Protein AF-A0A4Y9SXY8-F1 (afdb_monomer)

Secondary structure (DSSP, 8-state):
-PEEEEESS--EEETTTTEEE-SSSEEETTEEESSHHHHHHHHHHHHT-TT--PPPPPSEEEEEPPP-HHHHHHHHHHT-EEETTEEEETTEEES-HHHHHHHHHHHHHTTT-S-----PPP-

pLDDT: mean 83.71, std 12.7, range [42.19, 95.06]

Nearest PDB structures (foldseek):
  5yj3-assembly1_C  TM=5.362E-01  e=9.743E+00  Homo sapiens

Mean predicted aligned error: 9.14 Å

Organism: NCBI:txid2561931

Structure (mmCIF, N/CA/C/O backbone):
data_AF-A0A4Y9SXY8-F1
#
_entry.id   AF-A0A4Y9SXY8-F1
#
loop_
_atom_site.group_PDB
_atom_site.id
_atom_site.type_symbol
_atom_site.label_atom_id
_atom_site.label_alt_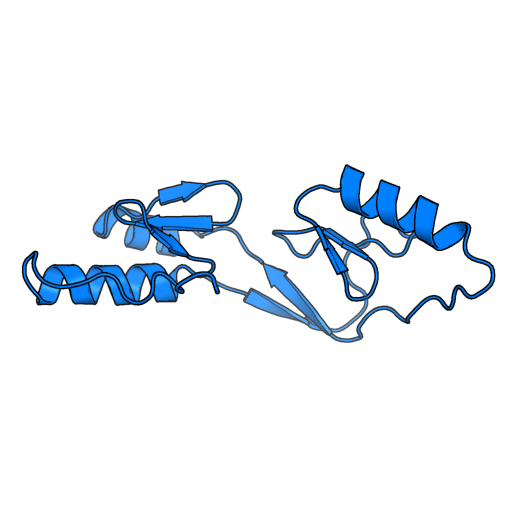id
_atom_site.label_comp_id
_atom_site.label_asym_id
_atom_site.label_entity_id
_atom_site.label_seq_id
_atom_site.pdbx_PDB_ins_code
_atom_site.Cartn_x
_atom_site.Cartn_y
_atom_site.Cartn_z
_atom_site.occupancy
_atom_site.B_iso_or_equiv
_atom_site.auth_seq_id
_atom_site.auth_comp_id
_atom_site.auth_asym_id
_atom_site.auth_atom_id
_atom_site.pdbx_PDB_model_num
ATOM 1 N N . MET A 1 1 ? -1.553 -1.541 11.732 1.00 60.56 1 MET A N 1
ATOM 2 C CA . MET A 1 1 ? -1.206 -2.434 10.593 1.00 60.56 1 MET A CA 1
ATOM 3 C C . MET A 1 1 ? 0.299 -2.473 10.535 1.00 60.56 1 MET A C 1
ATOM 5 O O . MET A 1 1 ? 0.913 -1.426 10.702 1.00 60.56 1 MET A O 1
ATOM 9 N N . ARG A 1 2 ? 0.899 -3.648 10.365 1.00 71.81 2 ARG A N 1
ATOM 10 C CA . ARG A 1 2 ? 2.353 -3.771 10.446 1.00 71.81 2 ARG A CA 1
ATOM 11 C C . ARG A 1 2 ? 2.949 -3.721 9.053 1.00 71.81 2 ARG A C 1
ATOM 13 O O . ARG A 1 2 ? 2.672 -4.581 8.221 1.00 71.81 2 ARG A O 1
ATOM 20 N N . THR A 1 3 ? 3.747 -2.694 8.826 1.00 78.94 3 THR A N 1
ATOM 21 C CA . THR A 1 3 ? 4.738 -2.687 7.768 1.00 78.94 3 THR A CA 1
ATOM 22 C C . THR A 1 3 ? 6.053 -3.157 8.372 1.00 78.94 3 THR A C 1
ATOM 24 O O . THR A 1 3 ? 6.482 -2.648 9.409 1.00 78.94 3 THR A O 1
ATOM 27 N N . THR A 1 4 ? 6.675 -4.156 7.758 1.00 83.19 4 THR A N 1
ATOM 28 C CA . THR A 1 4 ? 8.007 -4.608 8.158 1.00 83.19 4 THR A CA 1
ATOM 29 C C . THR A 1 4 ? 8.995 -4.015 7.173 1.00 83.19 4 THR A C 1
ATOM 31 O O . THR A 1 4 ? 8.870 -4.212 5.967 1.00 83.19 4 THR A O 1
ATOM 34 N N . GLN A 1 5 ? 9.964 -3.247 7.665 1.00 85.62 5 GLN A N 1
ATOM 35 C CA . GLN A 1 5 ? 11.064 -2.821 6.814 1.00 85.62 5 GLN A CA 1
ATOM 36 C C . GLN A 1 5 ? 11.997 -4.015 6.620 1.00 85.62 5 GLN A C 1
ATOM 38 O O . GLN A 1 5 ? 12.626 -4.487 7.567 1.00 85.62 5 GLN A O 1
ATOM 43 N N . CYS A 1 6 ? 12.063 -4.498 5.390 1.00 85.06 6 CYS A N 1
ATOM 44 C CA . CYS A 1 6 ? 12.928 -5.584 4.977 1.00 85.06 6 CYS A CA 1
ATOM 45 C C . CYS A 1 6 ? 14.181 -5.006 4.317 1.00 85.06 6 CYS A C 1
ATOM 47 O O . CYS A 1 6 ? 14.134 -4.008 3.593 1.00 85.06 6 CYS A O 1
ATOM 49 N N . THR A 1 7 ? 15.320 -5.636 4.578 1.00 85.81 7 THR A N 1
ATOM 50 C CA . THR A 1 7 ? 16.597 -5.313 3.940 1.00 85.81 7 THR A CA 1
ATOM 51 C C . THR A 1 7 ? 16.971 -6.411 2.953 1.00 85.81 7 THR A C 1
ATOM 53 O O . THR A 1 7 ? 16.629 -7.580 3.141 1.00 85.81 7 THR A O 1
ATOM 56 N N . GLY A 1 8 ? 17.674 -6.035 1.887 1.00 84.44 8 GLY A N 1
ATOM 57 C CA . GLY A 1 8 ? 18.069 -6.945 0.818 1.00 84.44 8 GLY A CA 1
ATOM 58 C C . GLY A 1 8 ? 17.081 -6.981 -0.346 1.00 84.44 8 GLY A C 1
ATOM 59 O O . GLY A 1 8 ? 16.196 -6.136 -0.472 1.00 84.44 8 GLY A O 1
ATOM 60 N N . VAL A 1 9 ? 17.269 -7.962 -1.230 1.00 82.81 9 VAL A N 1
ATOM 61 C CA . VAL A 1 9 ? 16.529 -8.050 -2.494 1.00 82.81 9 VAL A CA 1
ATOM 62 C C . VAL A 1 9 ? 15.050 -8.348 -2.213 1.00 82.81 9 VAL A C 1
ATOM 64 O O . VAL A 1 9 ? 14.760 -9.335 -1.530 1.00 82.81 9 VAL A O 1
ATOM 67 N N . PRO A 1 10 ? 14.107 -7.535 -2.724 1.00 85.25 10 PRO A N 1
ATOM 68 C CA . PRO A 1 10 ? 12.687 -7.806 -2.553 1.00 85.25 10 PRO A CA 1
ATOM 69 C C . PRO A 1 10 ? 12.270 -9.098 -3.270 1.00 85.25 10 PRO A C 1
ATOM 71 O O . PRO A 1 10 ? 12.919 -9.507 -4.237 1.00 85.25 10 PRO A O 1
ATOM 74 N N . PRO A 1 11 ? 11.174 -9.746 -2.841 1.00 86.12 11 PRO A N 1
ATOM 75 C CA . PRO A 1 11 ? 10.644 -10.927 -3.505 1.00 86.12 11 PRO A CA 1
ATOM 76 C C . PRO A 1 11 ? 10.153 -10.547 -4.905 1.00 86.12 11 PRO A C 1
ATOM 78 O O . PRO A 1 11 ? 9.077 -9.969 -5.090 1.00 86.12 11 PRO A O 1
ATOM 81 N N . LEU A 1 12 ? 10.980 -10.856 -5.903 1.00 89.25 12 LEU A N 1
ATOM 82 C CA . LEU A 1 12 ? 10.678 -10.594 -7.302 1.00 89.25 12 LEU A CA 1
ATOM 83 C C . LEU A 1 12 ? 9.556 -11.527 -7.759 1.00 89.25 12 LEU A C 1
ATOM 85 O O . LEU A 1 12 ? 9.668 -12.748 -7.667 1.00 89.25 12 LEU A O 1
ATOM 89 N N . VAL A 1 13 ? 8.486 -10.934 -8.277 1.00 90.62 13 VAL A N 1
ATOM 90 C CA . VAL A 1 13 ? 7.408 -11.655 -8.964 1.00 90.62 13 VAL A CA 1
ATOM 91 C C . VAL A 1 13 ? 7.804 -11.910 -10.415 1.00 90.62 13 VAL A C 1
ATOM 93 O O . VAL A 1 13 ? 7.503 -12.968 -10.959 1.00 90.62 13 VAL A O 1
ATOM 96 N N . ASP A 1 14 ? 8.525 -10.963 -11.018 1.00 88.62 14 ASP A N 1
ATOM 97 C CA . ASP A 1 14 ? 9.167 -11.125 -12.319 1.00 88.62 14 ASP A CA 1
ATOM 98 C C . ASP A 1 14 ? 10.583 -10.543 -12.254 1.00 88.62 14 ASP A C 1
ATOM 100 O O . ASP A 1 14 ? 10.783 -9.326 -12.214 1.00 88.62 14 ASP A O 1
ATOM 104 N N . SER A 1 15 ? 11.581 -11.425 -12.215 1.00 86.25 15 SER A N 1
ATOM 105 C CA . SER A 1 15 ? 12.983 -11.028 -12.098 1.00 86.25 15 SER A CA 1
ATOM 106 C C . SER A 1 15 ? 13.554 -10.425 -13.379 1.00 86.25 15 SER A C 1
ATOM 108 O O . SER A 1 15 ? 14.453 -9.591 -13.295 1.00 86.25 15 SER A O 1
ATOM 110 N N . ALA A 1 16 ? 13.025 -10.784 -14.553 1.00 87.38 16 ALA A N 1
ATOM 111 C CA . ALA A 1 16 ? 13.484 -10.242 -15.830 1.00 87.38 16 ALA A CA 1
ATOM 112 C C . ALA A 1 16 ? 13.065 -8.776 -15.995 1.00 87.38 16 ALA A C 1
ATOM 114 O O . ALA A 1 16 ? 13.790 -7.972 -16.584 1.00 87.38 16 ALA A O 1
ATOM 115 N N . LEU A 1 17 ? 11.900 -8.426 -15.450 1.00 87.56 17 LEU A N 1
ATOM 116 C CA . LEU A 1 17 ? 11.390 -7.059 -15.439 1.00 87.56 17 LEU A CA 1
ATOM 117 C C . LEU A 1 17 ? 11.767 -6.290 -14.167 1.00 87.56 17 LEU A C 1
ATOM 119 O O . LEU A 1 17 ? 11.584 -5.077 -14.130 1.00 87.56 17 LEU A O 1
ATOM 123 N N . GLY A 1 18 ? 12.306 -6.956 -13.143 1.00 89.44 18 GLY A N 1
ATOM 124 C CA . GLY A 1 18 ? 12.592 -6.332 -11.851 1.00 89.44 18 GLY A CA 1
ATOM 125 C C . GLY A 1 18 ? 11.318 -5.878 -11.139 1.00 89.44 18 GLY A C 1
ATOM 126 O O . GLY A 1 18 ? 11.310 -4.818 -10.519 1.00 89.44 18 GLY A O 1
ATOM 127 N N . ILE A 1 19 ? 10.234 -6.649 -11.274 1.00 93.12 19 ILE A N 1
ATOM 128 C CA . ILE A 1 19 ? 8.952 -6.381 -10.622 1.00 93.12 19 ILE A CA 1
ATOM 129 C C . ILE A 1 19 ? 8.897 -7.158 -9.312 1.00 93.12 19 ILE A C 1
ATOM 131 O O . ILE A 1 19 ? 9.068 -8.379 -9.310 1.00 93.12 19 ILE A O 1
ATOM 135 N N . TRP A 1 20 ? 8.604 -6.476 -8.207 1.00 94.00 20 TRP A N 1
ATOM 136 C CA . TRP A 1 20 ? 8.387 -7.108 -6.903 1.00 94.00 20 TRP A CA 1
ATOM 137 C C . TRP A 1 20 ? 7.011 -6.786 -6.342 1.00 94.00 20 TRP A C 1
ATOM 139 O O . TRP A 1 20 ? 6.366 -5.823 -6.753 1.00 94.00 20 TRP A O 1
ATOM 149 N N . PHE A 1 21 ? 6.554 -7.612 -5.407 1.00 90.94 21 PHE A N 1
ATOM 150 C CA . PHE A 1 21 ? 5.314 -7.385 -4.678 1.00 90.94 21 PHE A CA 1
ATOM 151 C C . PHE A 1 21 ? 5.644 -7.050 -3.234 1.00 90.94 21 PHE A C 1
ATOM 153 O O . PHE A 1 21 ? 6.375 -7.784 -2.575 1.00 90.94 21 PHE A O 1
ATOM 160 N N . ASP A 1 22 ? 5.110 -5.937 -2.750 1.00 88.75 22 ASP A N 1
ATOM 161 C CA . ASP A 1 22 ? 5.374 -5.470 -1.395 1.00 88.75 22 ASP A CA 1
ATOM 162 C C . ASP A 1 22 ? 4.378 -6.032 -0.374 1.00 88.75 22 ASP A C 1
ATOM 164 O O . ASP A 1 22 ? 4.403 -5.602 0.763 1.00 88.75 22 ASP A O 1
ATOM 168 N N . GLY A 1 23 ? 3.488 -6.955 -0.755 1.00 86.00 23 GLY A N 1
ATOM 169 C CA . GLY A 1 23 ? 2.401 -7.454 0.099 1.00 86.00 23 GLY A CA 1
ATOM 170 C C . GLY A 1 23 ? 1.056 -6.754 -0.132 1.00 86.00 23 GLY A C 1
ATOM 171 O O . GLY A 1 23 ? 0.012 -7.265 0.278 1.00 86.00 23 GLY A O 1
ATOM 172 N N . ARG A 1 24 ? 1.052 -5.620 -0.842 1.00 86.69 24 ARG A N 1
ATOM 173 C CA . ARG A 1 24 ? -0.149 -4.849 -1.194 1.00 86.69 24 ARG A CA 1
ATOM 174 C C . ARG A 1 24 ? -0.196 -4.463 -2.671 1.00 86.69 24 ARG A C 1
ATOM 176 O O . ARG A 1 24 ? -1.256 -4.538 -3.283 1.00 86.69 24 ARG A O 1
ATOM 183 N N . ALA A 1 25 ? 0.927 -4.038 -3.226 1.00 90.19 25 ALA A N 1
ATOM 184 C CA . ALA A 1 25 ? 1.067 -3.504 -4.565 1.00 90.19 25 ALA A CA 1
ATOM 185 C C . ALA A 1 25 ? 2.303 -4.083 -5.264 1.00 90.19 25 ALA A C 1
ATOM 187 O O . ALA A 1 25 ? 3.271 -4.531 -4.646 1.00 90.19 25 ALA A O 1
ATOM 188 N N . TYR A 1 26 ? 2.260 -4.053 -6.589 1.00 93.00 26 TYR A N 1
ATOM 189 C CA . TYR A 1 26 ? 3.371 -4.399 -7.457 1.00 93.00 26 TYR A CA 1
ATOM 190 C C . TYR A 1 26 ? 4.211 -3.160 -7.730 1.00 93.00 26 TYR A C 1
ATOM 192 O O . TYR A 1 26 ? 3.683 -2.082 -7.996 1.00 93.00 26 TYR A O 1
ATOM 200 N N . HIS A 1 27 ? 5.523 -3.319 -7.703 1.00 93.62 27 HIS A N 1
ATOM 201 C CA . HIS A 1 27 ? 6.470 -2.240 -7.927 1.00 93.62 27 HIS A CA 1
ATOM 202 C C . HIS A 1 27 ? 7.327 -2.537 -9.143 1.00 93.62 27 HIS A C 1
ATOM 204 O O . HIS A 1 27 ? 7.800 -3.657 -9.313 1.00 93.62 27 HIS A O 1
ATOM 210 N N . TYR A 1 28 ? 7.530 -1.520 -9.973 1.00 92.38 28 TYR A N 1
ATOM 211 C CA . TYR A 1 28 ? 8.505 -1.509 -11.057 1.00 92.38 28 TYR A CA 1
ATOM 212 C C . TYR A 1 28 ? 9.310 -0.217 -10.940 1.00 92.38 28 TYR A C 1
ATOM 214 O O . TYR A 1 28 ? 8.776 0.877 -11.140 1.00 92.38 28 TYR A O 1
ATOM 222 N N . GLN A 1 29 ? 10.598 -0.337 -10.611 1.00 89.00 29 GLN A N 1
ATOM 223 C CA . GLN A 1 29 ? 11.450 0.808 -10.274 1.00 89.00 29 GLN A CA 1
ATOM 224 C C . GLN A 1 29 ? 10.799 1.691 -9.184 1.00 89.00 29 GLN A C 1
ATOM 226 O O . GLN A 1 29 ? 10.480 1.214 -8.105 1.00 89.00 29 GLN A O 1
ATOM 231 N N . GLN A 1 30 ? 10.575 2.977 -9.454 1.00 88.69 30 GLN A N 1
ATOM 232 C CA . GLN A 1 30 ? 9.930 3.918 -8.529 1.00 88.69 30 GLN A CA 1
ATOM 233 C C . GLN A 1 30 ? 8.393 3.927 -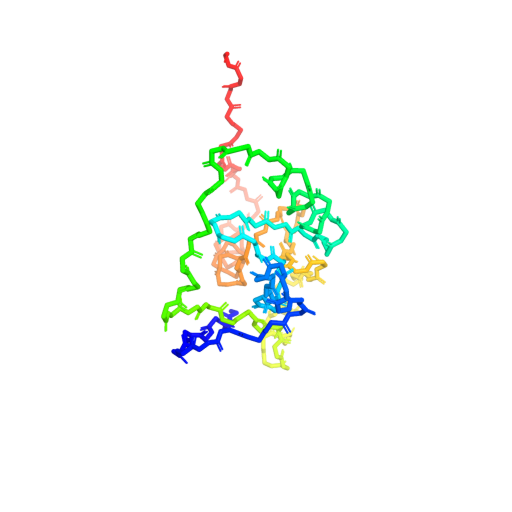8.614 1.00 88.69 30 GLN A C 1
ATOM 235 O O . GLN A 1 30 ? 7.741 4.704 -7.917 1.00 88.69 30 GLN A O 1
ATOM 240 N N . TYR A 1 31 ? 7.805 3.125 -9.504 1.00 90.88 31 TYR A N 1
ATOM 241 C CA . TYR A 1 31 ? 6.372 3.135 -9.774 1.00 90.88 31 TYR A CA 1
ATOM 242 C C . TYR A 1 31 ? 5.658 2.001 -9.041 1.00 90.88 31 TYR A C 1
ATOM 244 O O . TYR A 1 31 ? 6.132 0.866 -9.021 1.00 90.88 31 TYR A O 1
ATOM 252 N N . ARG A 1 32 ? 4.480 2.319 -8.496 1.00 92.25 32 ARG A N 1
ATOM 253 C CA . ARG A 1 32 ? 3.605 1.402 -7.757 1.00 92.25 32 ARG A CA 1
ATOM 254 C C . ARG A 1 32 ? 2.311 1.156 -8.534 1.00 92.25 32 ARG A C 1
ATOM 256 O O . ARG A 1 32 ? 1.709 2.105 -9.031 1.00 92.25 32 ARG A O 1
ATOM 263 N N . TYR A 1 33 ? 1.861 -0.094 -8.564 1.00 93.44 33 TYR A N 1
ATOM 264 C CA . TYR A 1 33 ? 0.673 -0.557 -9.279 1.00 93.44 33 TYR A CA 1
ATOM 265 C C . TYR A 1 33 ? -0.161 -1.499 -8.414 1.00 93.44 33 TYR A C 1
ATOM 267 O O . TYR A 1 33 ? 0.378 -2.360 -7.726 1.00 93.44 33 TYR A O 1
ATOM 275 N N . ASP A 1 34 ? -1.483 -1.409 -8.515 1.00 88.81 34 ASP A N 1
ATOM 276 C CA . ASP A 1 34 ? -2.382 -2.308 -7.779 1.00 88.81 34 ASP A CA 1
ATOM 277 C C . ASP A 1 34 ? -2.467 -3.705 -8.426 1.00 88.81 34 ASP A C 1
ATOM 279 O O . ASP A 1 34 ? -2.819 -4.685 -7.772 1.00 88.81 34 ASP A O 1
ATOM 283 N N . ARG A 1 35 ? -2.136 -3.817 -9.722 1.00 91.81 35 ARG A N 1
ATOM 284 C CA . ARG A 1 35 ? -2.226 -5.058 -10.508 1.00 91.81 35 ARG A CA 1
ATOM 285 C C . ARG A 1 35 ? -0.903 -5.400 -11.178 1.00 91.81 35 ARG A C 1
ATOM 287 O O . ARG A 1 35 ? -0.265 -4.539 -11.783 1.00 91.81 35 ARG A O 1
ATOM 294 N N . LEU A 1 36 ? -0.555 -6.689 -11.172 1.00 92.00 36 LEU A N 1
ATOM 295 C CA . LEU A 1 36 ? 0.637 -7.196 -11.859 1.00 92.00 36 LEU A CA 1
ATOM 296 C C . LEU A 1 36 ? 0.595 -6.904 -13.361 1.00 92.00 36 LEU A C 1
ATOM 298 O O . LEU A 1 36 ? 1.608 -6.524 -13.939 1.00 92.00 36 LEU A O 1
ATOM 302 N N . SER A 1 37 ? -0.579 -7.047 -13.987 1.00 94.44 37 SER A N 1
ATOM 303 C CA . SER A 1 37 ? -0.770 -6.779 -15.417 1.00 94.44 37 SER A CA 1
ATOM 304 C C . SER A 1 37 ? -0.331 -5.373 -15.808 1.00 94.44 37 SER A C 1
ATOM 306 O O . SER A 1 37 ? 0.267 -5.191 -16.864 1.00 94.44 37 SER A O 1
ATOM 308 N N . ASP A 1 38 ? -0.598 -4.395 -14.945 1.00 94.62 38 ASP A N 1
ATOM 309 C CA . ASP A 1 38 ? -0.333 -2.987 -15.222 1.00 94.62 38 ASP A CA 1
ATOM 310 C C . ASP A 1 38 ? 1.163 -2.697 -15.074 1.00 94.62 38 ASP A C 1
ATOM 312 O O . ASP A 1 38 ? 1.752 -2.044 -15.936 1.00 94.62 38 ASP A O 1
ATOM 316 N N . ALA A 1 39 ? 1.800 -3.271 -14.045 1.00 95.06 39 ALA A N 1
ATOM 317 C CA . ALA A 1 39 ? 3.249 -3.214 -13.865 1.00 95.06 39 ALA A CA 1
ATOM 318 C C . ALA A 1 39 ? 3.994 -3.852 -15.052 1.00 95.06 39 ALA A C 1
ATOM 320 O O . ALA A 1 39 ? 4.915 -3.248 -15.602 1.00 95.06 39 ALA A O 1
ATOM 321 N N . VAL A 1 40 ? 3.564 -5.039 -15.500 1.00 94.75 40 VAL A N 1
ATOM 322 C CA . VAL A 1 40 ? 4.149 -5.743 -16.655 1.00 94.75 40 VAL A CA 1
ATOM 323 C C . VAL A 1 40 ? 3.939 -4.956 -17.947 1.00 94.75 40 VAL A C 1
ATOM 325 O O . VAL A 1 40 ? 4.880 -4.779 -18.723 1.00 94.75 40 VAL A O 1
ATOM 328 N N . ALA A 1 41 ? 2.726 -4.449 -18.183 1.00 94.56 41 ALA A N 1
ATOM 329 C CA . ALA A 1 41 ? 2.426 -3.643 -19.362 1.00 94.56 41 ALA A CA 1
ATOM 330 C C . ALA A 1 41 ? 3.297 -2.381 -19.405 1.00 94.56 41 ALA A C 1
ATOM 332 O O . ALA A 1 41 ? 3.861 -2.051 -20.452 1.00 94.56 41 ALA A O 1
ATOM 333 N N . TYR A 1 42 ? 3.462 -1.709 -18.264 1.00 92.81 42 TYR A N 1
ATOM 334 C CA . TYR A 1 42 ? 4.327 -0.543 -18.170 1.00 92.81 42 TYR A CA 1
ATOM 335 C C . TYR A 1 42 ? 5.796 -0.899 -18.411 1.00 92.81 42 TYR A C 1
ATOM 337 O O . TYR A 1 42 ? 6.448 -0.247 -19.225 1.00 92.81 42 TYR A O 1
ATOM 345 N N . ALA A 1 43 ? 6.305 -1.961 -17.784 1.00 91.56 43 ALA A N 1
ATOM 346 C CA . ALA A 1 43 ? 7.676 -2.426 -17.978 1.00 91.56 43 ALA A CA 1
ATOM 347 C C . ALA A 1 43 ? 7.963 -2.792 -19.446 1.00 91.56 43 ALA A C 1
ATOM 349 O O . ALA A 1 43 ? 9.039 -2.493 -19.963 1.00 91.56 43 ALA A O 1
ATOM 350 N N . ALA A 1 44 ? 6.989 -3.372 -20.155 1.00 91.06 44 ALA A N 1
ATOM 351 C CA . ALA A 1 44 ? 7.103 -3.672 -21.580 1.00 91.06 44 ALA A CA 1
ATOM 352 C C . ALA A 1 44 ? 7.156 -2.405 -22.453 1.00 91.06 44 ALA A C 1
ATOM 354 O O . ALA A 1 44 ? 7.902 -2.365 -23.433 1.00 91.06 44 ALA A O 1
ATOM 355 N N . ILE A 1 45 ? 6.379 -1.371 -22.114 1.00 9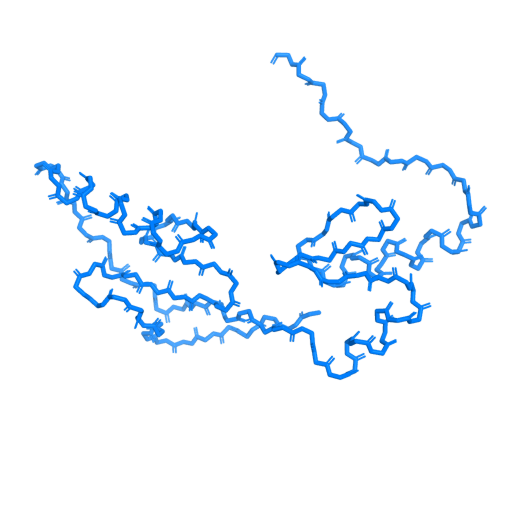1.44 45 ILE A N 1
ATOM 356 C CA . ILE A 1 45 ? 6.412 -0.071 -22.804 1.00 91.44 45 ILE A CA 1
ATOM 357 C C . ILE A 1 45 ? 7.741 0.639 -22.534 1.00 91.44 45 ILE A C 1
ATOM 359 O O . ILE A 1 45 ? 8.381 1.126 -23.466 1.00 91.44 45 ILE A O 1
ATOM 363 N N . ASP A 1 46 ? 8.169 0.678 -21.274 1.00 89.38 46 ASP A N 1
ATOM 364 C CA . ASP A 1 46 ? 9.425 1.292 -20.848 1.00 89.38 46 ASP A CA 1
ATOM 365 C C . ASP A 1 46 ? 10.643 0.585 -21.468 1.00 89.38 46 ASP A C 1
ATOM 367 O O . ASP A 1 46 ? 11.561 1.232 -21.969 1.00 89.38 46 ASP A O 1
ATOM 371 N N . GLY A 1 47 ? 10.589 -0.747 -21.569 1.00 87.69 47 GLY A N 1
ATOM 372 C CA . GLY A 1 47 ? 11.575 -1.595 -22.240 1.00 87.69 47 GLY A CA 1
ATOM 373 C C . GLY A 1 47 ? 11.872 -1.219 -23.694 1.00 87.69 47 GLY A C 1
ATOM 374 O O . GLY A 1 47 ? 12.977 -1.460 -24.173 1.00 87.69 47 GLY A O 1
ATOM 375 N N . ARG A 1 48 ? 10.910 -0.607 -24.397 1.00 89.00 48 ARG A N 1
ATOM 376 C CA . ARG A 1 48 ? 11.047 -0.196 -25.807 1.00 89.00 48 ARG A CA 1
ATOM 377 C C . ARG A 1 48 ? 11.691 1.182 -25.976 1.00 89.00 48 ARG A C 1
ATOM 379 O O . ARG A 1 48 ? 11.954 1.591 -27.106 1.00 89.00 48 ARG A O 1
ATOM 386 N N . ARG A 1 49 ? 11.920 1.925 -24.890 1.00 87.62 49 ARG A N 1
ATOM 387 C CA . ARG A 1 49 ? 12.500 3.272 -24.943 1.00 87.62 49 ARG A CA 1
ATOM 388 C C . ARG A 1 49 ? 14.020 3.181 -25.077 1.00 87.62 49 ARG A C 1
ATOM 390 O O . ARG A 1 49 ? 14.687 2.590 -24.237 1.00 87.62 49 ARG A O 1
ATOM 397 N N . ALA A 1 50 ? 14.582 3.823 -26.102 1.00 74.62 50 ALA A N 1
ATOM 398 C CA . ALA A 1 50 ? 16.031 3.829 -26.349 1.00 74.62 50 ALA A CA 1
ATOM 399 C C . ALA A 1 50 ? 16.844 4.517 -25.232 1.00 74.62 50 ALA A C 1
ATOM 401 O O . ALA A 1 50 ? 18.019 4.224 -25.053 1.00 74.62 50 ALA A O 1
ATOM 402 N N . SER A 1 51 ? 16.215 5.407 -24.457 1.00 80.44 51 SER A N 1
ATOM 403 C CA . SER A 1 51 ? 16.817 6.097 -23.310 1.00 80.44 51 SER A CA 1
ATOM 404 C C . SER A 1 51 ? 16.652 5.344 -21.986 1.00 80.44 51 SER A C 1
ATOM 406 O O . SER A 1 51 ? 16.827 5.938 -20.922 1.00 80.44 51 SER A O 1
ATOM 408 N N . ARG A 1 52 ? 16.247 4.069 -22.017 1.00 78.38 52 ARG A N 1
ATOM 409 C CA . ARG A 1 52 ? 16.008 3.296 -20.799 1.00 78.38 52 ARG A CA 1
ATOM 410 C C . ARG A 1 52 ? 17.308 3.105 -20.023 1.00 78.38 52 ARG A C 1
ATOM 412 O O . ARG A 1 52 ? 18.288 2.585 -20.549 1.00 78.38 52 ARG A O 1
ATOM 419 N N . GLN A 1 53 ? 17.266 3.460 -18.746 1.00 76.75 53 GLN A N 1
ATOM 420 C CA . GLN A 1 53 ? 18.266 3.083 -17.757 1.00 76.75 53 GLN A CA 1
ATOM 421 C C . GLN A 1 53 ? 17.536 2.310 -16.655 1.00 76.75 53 GLN A C 1
ATOM 423 O O . GLN A 1 53 ? 16.684 2.898 -15.987 1.00 76.75 53 GLN A O 1
ATOM 428 N N . PRO A 1 54 ? 17.777 0.996 -16.498 1.00 76.12 54 PRO A N 1
ATOM 429 C CA . PRO A 1 54 ? 17.192 0.256 -15.393 1.00 76.12 54 PRO A CA 1
ATOM 430 C C . PRO A 1 54 ? 17.735 0.823 -14.079 1.00 76.12 54 PRO A C 1
ATOM 432 O O . PRO A 1 54 ? 18.945 0.850 -13.857 1.00 76.12 54 PRO A O 1
ATOM 435 N N . LEU A 1 55 ? 16.831 1.294 -13.222 1.00 82.50 55 LEU A N 1
ATOM 436 C CA . LEU A 1 55 ? 17.189 1.670 -11.861 1.00 82.50 55 LEU A CA 1
ATOM 437 C C . LEU A 1 55 ? 17.506 0.403 -11.051 1.00 82.50 55 LEU A C 1
ATOM 439 O O . LEU A 1 55 ? 16.827 -0.614 -11.236 1.00 82.50 55 LEU A O 1
ATOM 443 N N . PRO A 1 56 ? 18.520 0.442 -10.167 1.00 83.81 56 PRO A N 1
ATOM 444 C CA . PRO A 1 56 ? 18.787 -0.667 -9.265 1.00 83.81 56 PRO A CA 1
ATOM 445 C C . PRO A 1 56 ? 17.581 -0.904 -8.351 1.00 83.81 56 PRO A C 1
ATOM 447 O O . PRO A 1 56 ? 16.848 0.028 -8.007 1.00 83.81 56 PRO A O 1
ATOM 450 N N . LEU A 1 57 ? 17.386 -2.164 -7.957 1.00 83.50 57 LEU A N 1
ATOM 451 C CA . LEU A 1 57 ? 16.415 -2.499 -6.920 1.00 83.50 57 LEU A CA 1
ATOM 452 C C . LEU A 1 57 ? 16.799 -1.792 -5.614 1.00 83.50 57 LEU A C 1
ATOM 454 O O . LEU A 1 57 ? 17.990 -1.617 -5.347 1.00 83.50 57 LEU A O 1
ATOM 458 N N . PRO A 1 58 ? 15.816 -1.386 -4.799 1.00 84.56 58 PRO A N 1
ATOM 459 C CA . PRO A 1 58 ? 16.116 -0.743 -3.534 1.00 84.56 58 PRO A CA 1
ATOM 460 C C . PRO A 1 58 ? 16.742 -1.747 -2.556 1.00 84.56 58 PRO A C 1
ATOM 462 O O . PRO A 1 58 ? 16.262 -2.871 -2.417 1.00 84.56 58 PRO A O 1
ATOM 465 N N . ASP A 1 59 ? 17.770 -1.312 -1.825 1.00 84.62 59 ASP A N 1
ATOM 466 C CA . ASP A 1 59 ? 18.428 -2.116 -0.779 1.00 84.62 59 ASP A CA 1
ATOM 467 C C . ASP A 1 59 ? 17.535 -2.342 0.454 1.00 84.62 59 ASP A C 1
ATOM 469 O O . ASP A 1 59 ? 17.786 -3.223 1.281 1.00 84.62 59 ASP A O 1
ATOM 473 N N . SER A 1 60 ? 16.489 -1.525 0.592 1.00 85.50 60 SER A N 1
ATOM 474 C CA . SER A 1 60 ? 15.474 -1.650 1.631 1.00 85.50 60 SER A CA 1
ATOM 475 C C . SER A 1 60 ? 14.087 -1.463 1.038 1.00 85.50 60 SER A C 1
ATOM 477 O O . SER A 1 60 ? 13.855 -0.519 0.282 1.00 85.50 60 SER A O 1
ATOM 479 N N . TRP A 1 61 ? 13.158 -2.328 1.417 1.00 85.88 61 TRP A N 1
ATOM 480 C CA . TRP A 1 61 ? 11.778 -2.299 0.951 1.00 85.88 61 TRP A CA 1
ATOM 481 C C . TRP A 1 61 ? 10.829 -2.551 2.120 1.00 85.88 61 TRP A C 1
ATOM 483 O O . TRP A 1 61 ? 11.232 -2.981 3.197 1.00 85.88 61 TRP A O 1
ATOM 493 N N . THR A 1 62 ? 9.562 -2.199 1.941 1.00 85.62 62 THR A N 1
ATOM 494 C CA . THR A 1 62 ? 8.558 -2.317 3.000 1.00 85.62 62 THR A CA 1
ATOM 495 C C . THR A 1 62 ? 7.608 -3.447 2.664 1.00 85.62 62 THR A C 1
ATOM 497 O O . THR A 1 62 ? 6.922 -3.362 1.655 1.00 85.62 62 THR A O 1
ATOM 500 N N . GLU A 1 63 ? 7.546 -4.473 3.505 1.00 86.00 63 GLU A N 1
ATOM 501 C CA . GLU A 1 63 ? 6.557 -5.537 3.396 1.00 86.00 63 GLU A CA 1
ATOM 502 C C . GLU A 1 63 ? 5.270 -5.138 4.124 1.00 86.00 63 GLU A C 1
ATOM 504 O O . GLU A 1 63 ? 5.265 -4.795 5.309 1.00 86.00 63 GLU A O 1
ATOM 509 N N . TRP A 1 64 ? 4.165 -5.175 3.397 1.00 84.69 64 TRP A N 1
ATOM 510 C CA . TRP A 1 64 ? 2.810 -4.960 3.858 1.00 84.69 64 TRP A CA 1
ATOM 511 C C . TRP A 1 64 ? 2.210 -6.284 4.301 1.00 84.69 64 TRP A C 1
ATOM 513 O O . TRP A 1 64 ? 1.973 -7.184 3.495 1.00 84.69 64 TRP A O 1
ATOM 523 N N . HIS A 1 65 ? 1.875 -6.373 5.583 1.00 81.69 65 HIS A N 1
ATOM 524 C CA . HIS A 1 65 ? 1.149 -7.518 6.107 1.00 81.69 65 HIS A CA 1
ATOM 525 C C . HIS A 1 65 ? -0.338 -7.202 6.238 1.00 81.69 65 HIS A C 1
ATOM 527 O O . HIS A 1 65 ? -0.731 -6.180 6.809 1.00 81.69 65 HIS A O 1
ATOM 533 N N . ALA A 1 66 ? -1.176 -8.115 5.744 1.00 82.12 66 ALA A N 1
ATOM 534 C CA . ALA A 1 66 ? -2.610 -8.076 5.998 1.00 82.12 66 ALA A CA 1
ATOM 535 C C . ALA A 1 66 ? -2.899 -8.055 7.518 1.00 82.12 66 ALA A C 1
ATOM 537 O O . ALA A 1 66 ? -2.098 -8.586 8.295 1.00 82.12 66 ALA A O 1
ATOM 538 N N . PRO A 1 67 ? -4.039 -7.484 7.958 1.00 86.50 67 PRO A N 1
ATOM 539 C CA . PRO A 1 67 ? -4.398 -7.4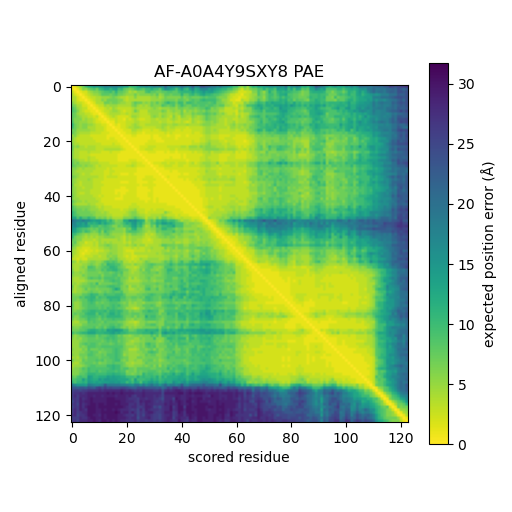13 9.374 1.00 86.50 67 PRO A CA 1
ATOM 540 C C . PRO A 1 67 ? -4.347 -8.793 10.029 1.00 86.50 67 PRO A C 1
ATOM 542 O O . PRO A 1 67 ? -5.017 -9.716 9.559 1.00 86.50 67 PRO A O 1
ATOM 545 N N . ASP A 1 68 ? -3.573 -8.942 11.105 1.00 88.06 68 ASP A N 1
ATOM 546 C CA . ASP A 1 68 ? -3.506 -10.182 11.881 1.00 88.06 68 ASP A CA 1
ATOM 547 C C . ASP A 1 68 ? -4.776 -10.395 12.738 1.00 88.06 68 ASP A C 1
ATOM 549 O O . ASP A 1 68 ? -5.749 -9.642 12.657 1.00 88.06 68 ASP A O 1
ATOM 553 N N . ALA A 1 69 ? -4.824 -11.461 13.542 1.00 88.31 69 ALA A N 1
ATOM 554 C CA . ALA A 1 69 ? -5.998 -11.744 14.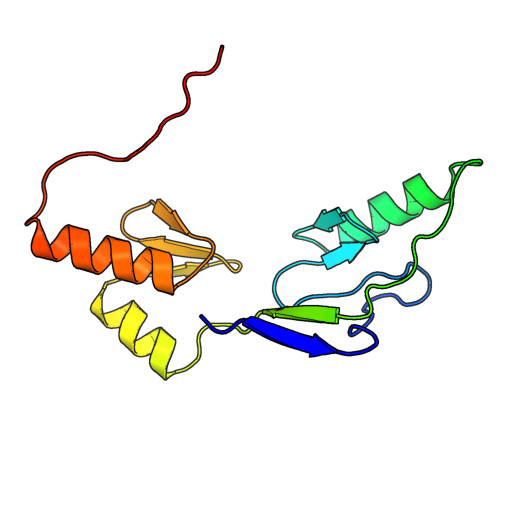374 1.00 88.31 69 ALA A CA 1
ATOM 555 C C . ALA A 1 69 ? -6.278 -10.646 15.418 1.00 88.31 69 ALA A C 1
ATOM 557 O O . ALA A 1 69 ? -7.443 -10.350 15.690 1.00 88.31 69 ALA A O 1
ATOM 558 N N . ALA A 1 70 ? -5.233 -10.028 15.973 1.00 89.06 70 ALA A N 1
ATOM 559 C CA . ALA A 1 70 ? -5.373 -8.951 16.944 1.00 89.06 70 ALA A CA 1
ATOM 560 C C . ALA A 1 70 ? -5.850 -7.661 16.261 1.00 89.06 70 ALA A C 1
ATOM 562 O O . ALA A 1 70 ? -6.771 -7.008 16.752 1.00 89.06 70 ALA A O 1
ATOM 563 N N . ASP A 1 71 ? -5.292 -7.334 15.094 1.00 89.88 71 ASP A N 1
ATOM 564 C CA . ASP A 1 71 ? -5.728 -6.208 14.268 1.00 89.88 71 ASP A CA 1
ATOM 565 C C . ASP A 1 71 ? -7.199 -6.368 13.856 1.00 89.88 71 ASP A C 1
ATOM 567 O O . ASP A 1 71 ? -7.983 -5.432 14.010 1.00 89.88 71 ASP A O 1
ATOM 571 N N . ARG A 1 72 ? -7.620 -7.567 13.427 1.00 90.56 72 ARG A N 1
ATOM 572 C CA . ARG A 1 72 ? -9.024 -7.854 13.081 1.00 90.56 72 ARG A CA 1
ATOM 573 C C . ARG A 1 72 ? -9.973 -7.714 14.269 1.00 90.56 72 ARG A C 1
ATOM 575 O O . ARG A 1 72 ? -11.077 -7.205 14.093 1.00 90.56 72 ARG A O 1
ATOM 582 N N . ALA A 1 73 ? -9.561 -8.115 15.472 1.00 91.69 73 ALA A N 1
ATOM 583 C CA . ALA A 1 73 ? -10.365 -7.914 16.678 1.00 91.69 73 ALA A CA 1
ATOM 584 C C . ALA A 1 73 ? -10.559 -6.418 16.987 1.00 91.69 73 ALA A C 1
ATOM 586 O O . ALA A 1 73 ? -11.670 -5.986 17.295 1.00 91.69 73 ALA A O 1
ATOM 587 N N . ARG A 1 74 ? -9.502 -5.608 16.834 1.00 90.00 74 ARG A N 1
ATOM 588 C CA . ARG A 1 74 ? -9.581 -4.144 16.990 1.00 90.00 74 ARG A CA 1
ATOM 589 C C . ARG A 1 74 ? -10.461 -3.516 15.914 1.00 90.00 74 ARG A C 1
ATOM 591 O O . ARG A 1 74 ? -11.293 -2.676 16.228 1.00 90.00 74 ARG A O 1
ATOM 598 N N . MET A 1 75 ? -10.323 -3.946 14.662 1.00 93.12 75 MET A N 1
ATOM 599 C CA . MET A 1 75 ? -11.179 -3.496 13.565 1.00 93.12 75 MET A CA 1
ATOM 600 C C . MET A 1 75 ? -12.656 -3.788 13.83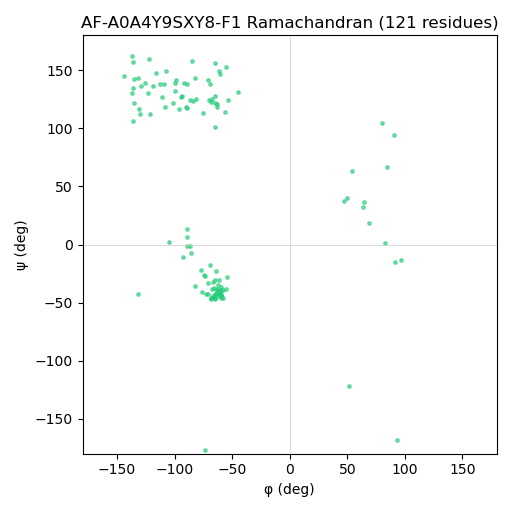6 1.00 93.12 75 MET A C 1
ATOM 602 O O . MET A 1 75 ? -13.489 -2.898 13.676 1.00 93.12 75 MET A O 1
ATOM 606 N N . ALA A 1 76 ? -12.974 -5.003 14.293 1.00 93.00 76 ALA A N 1
ATOM 607 C CA . ALA A 1 76 ? -14.338 -5.407 14.616 1.00 93.00 76 ALA A CA 1
ATOM 608 C C . ALA A 1 76 ?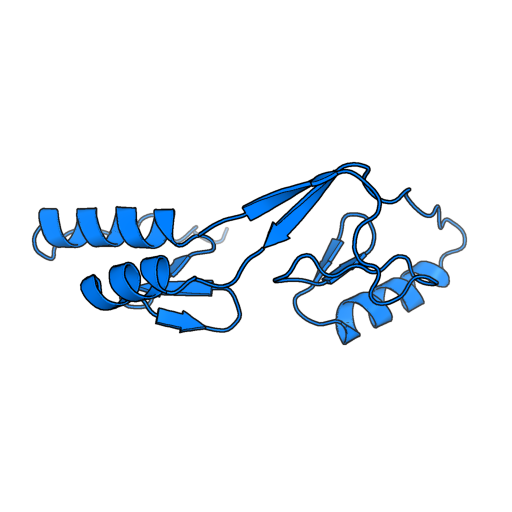 -14.955 -4.532 15.719 1.00 93.00 76 ALA A C 1
ATOM 610 O O . ALA A 1 76 ? -16.116 -4.151 15.603 1.00 93.00 76 ALA A O 1
ATOM 611 N N . ALA A 1 77 ? -14.173 -4.147 16.734 1.00 92.62 77 ALA A N 1
ATOM 612 C CA . ALA A 1 77 ? -14.638 -3.276 17.815 1.00 92.62 77 ALA A CA 1
ATOM 613 C C . ALA A 1 77 ? -15.084 -1.881 17.334 1.00 92.62 77 ALA A C 1
ATOM 615 O O . ALA A 1 77 ? -15.986 -1.296 17.924 1.00 92.62 77 ALA A O 1
ATOM 616 N N . TYR A 1 78 ? -14.485 -1.365 16.255 1.00 89.69 78 TYR A N 1
ATOM 617 C CA . TYR A 1 78 ? -14.814 -0.058 15.674 1.00 89.69 78 TYR A CA 1
ATOM 618 C C . TYR A 1 78 ? -15.640 -0.153 14.380 1.00 89.69 78 TYR A C 1
ATOM 620 O O . TYR A 1 78 ? -15.915 0.868 13.759 1.00 89.69 78 TYR A O 1
ATOM 628 N N . GLY A 1 79 ? -16.024 -1.350 13.926 1.00 92.88 79 GLY A N 1
ATOM 629 C CA . GLY A 1 79 ? -16.715 -1.522 12.641 1.00 92.88 79 GLY A CA 1
ATOM 630 C C . GLY A 1 79 ? -15.868 -1.118 11.425 1.00 92.88 79 GLY A C 1
ATOM 631 O O . GLY A 1 79 ? -16.399 -0.612 10.437 1.00 92.88 79 GLY A O 1
ATOM 632 N N . ILE A 1 80 ? -14.547 -1.302 11.502 1.00 93.69 80 ILE A N 1
ATOM 633 C CA . ILE A 1 80 ? -13.612 -1.021 10.408 1.00 93.69 80 ILE A CA 1
ATOM 634 C C . ILE A 1 80 ? -13.560 -2.234 9.471 1.00 93.69 80 ILE A C 1
ATOM 636 O O . ILE A 1 80 ? -13.243 -3.346 9.891 1.00 93.69 80 ILE A O 1
ATOM 640 N N . GLY A 1 81 ? -13.839 -2.015 8.189 1.00 92.75 81 GLY A N 1
ATOM 641 C CA . GLY A 1 81 ? -13.654 -3.005 7.130 1.00 92.75 81 GLY A CA 1
ATOM 642 C C 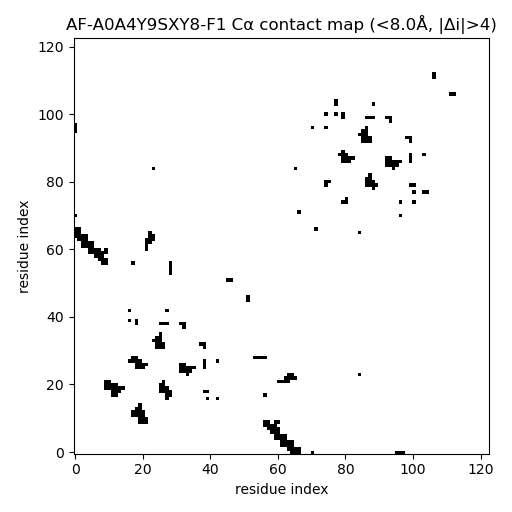. GLY A 1 81 ? -12.222 -3.012 6.593 1.00 92.75 81 GLY A C 1
ATOM 643 O O . GLY A 1 81 ? -11.504 -2.018 6.703 1.00 92.75 81 GLY A O 1
ATOM 644 N N . TYR A 1 82 ? -11.811 -4.122 5.982 1.00 89.88 82 TYR A N 1
ATOM 645 C CA . TYR A 1 82 ? -10.586 -4.194 5.184 1.00 89.88 82 TYR A CA 1
ATOM 646 C C . TYR A 1 82 ? -10.897 -4.841 3.840 1.00 89.88 82 TYR A C 1
ATOM 648 O O . TYR A 1 82 ? -11.313 -5.998 3.787 1.00 89.88 82 TYR A O 1
ATOM 656 N N . GLU A 1 83 ? -10.713 -4.082 2.765 1.00 86.19 83 GLU A N 1
ATOM 657 C CA . GLU A 1 83 ? -11.030 -4.491 1.401 1.00 86.19 83 GLU A CA 1
ATOM 658 C C . GLU A 1 83 ? -9.897 -4.065 0.464 1.00 86.19 83 GLU A C 1
ATOM 660 O O . GLU A 1 83 ? -9.467 -2.912 0.485 1.00 86.19 83 GLU A O 1
ATOM 665 N N . GLN A 1 84 ? -9.406 -4.999 -0.360 1.00 80.25 84 GLN A N 1
ATOM 666 C CA . GLN A 1 84 ? -8.377 -4.745 -1.383 1.00 80.25 84 GLN A CA 1
ATOM 667 C C . GLN A 1 84 ? -7.145 -3.985 -0.853 1.00 80.25 84 GLN A C 1
ATOM 669 O O . GLN A 1 84 ? -6.614 -3.089 -1.504 1.00 80.25 84 GLN A O 1
ATOM 674 N N . GLY A 1 85 ? -6.691 -4.308 0.359 1.00 82.62 85 GLY A N 1
ATOM 675 C CA . GLY A 1 85 ? -5.520 -3.649 0.938 1.00 82.62 85 GLY A CA 1
ATOM 676 C C . GLY A 1 85 ? -5.795 -2.302 1.614 1.00 82.62 85 GLY A C 1
ATOM 677 O O . GLY A 1 85 ? -4.851 -1.697 2.115 1.00 82.62 85 GLY A O 1
ATOM 678 N N . MET A 1 86 ? -7.047 -1.835 1.652 1.00 85.56 86 MET A N 1
ATOM 679 C CA . MET A 1 86 ? -7.450 -0.572 2.275 1.00 85.56 86 MET A CA 1
ATOM 680 C C . MET A 1 86 ? -8.386 -0.791 3.461 1.00 85.56 86 MET A C 1
ATOM 682 O O . MET A 1 86 ? -9.212 -1.703 3.464 1.00 85.56 86 MET A O 1
ATOM 686 N N . PHE A 1 87 ? -8.293 0.089 4.456 1.00 89.50 87 PHE A N 1
ATOM 687 C CA . PHE A 1 87 ? -9.204 0.112 5.598 1.00 89.50 87 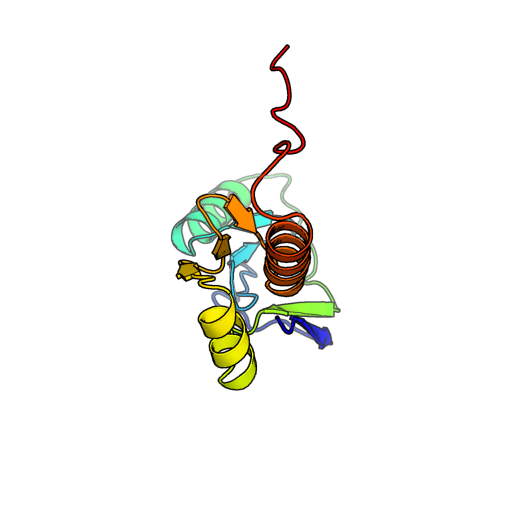PHE A CA 1
ATOM 688 C C . PHE A 1 87 ? -10.362 1.050 5.318 1.00 89.50 87 PHE A C 1
ATOM 690 O O . PHE A 1 87 ? -10.158 2.144 4.796 1.00 89.50 87 PHE A O 1
ATOM 697 N N . GLN A 1 88 ? -11.568 0.650 5.700 1.00 92.69 88 GLN A N 1
ATOM 698 C CA . GLN A 1 88 ? -12.759 1.466 5.531 1.00 92.69 88 GLN A CA 1
ATOM 699 C C . GLN A 1 88 ? -13.457 1.687 6.867 1.00 92.69 88 GLN A C 1
ATOM 701 O O . GLN A 1 88 ? -13.749 0.734 7.581 1.00 92.69 88 GLN A O 1
ATOM 706 N N . TYR A 1 89 ? -13.784 2.937 7.182 1.00 92.31 89 TYR A N 1
ATOM 707 C CA . TYR A 1 89 ? -14.613 3.287 8.333 1.00 92.31 89 TYR A CA 1
ATOM 708 C C . TYR A 1 89 ? -15.652 4.322 7.915 1.00 92.31 89 TYR A C 1
ATOM 710 O O . TYR A 1 89 ? -15.298 5.381 7.403 1.00 92.31 89 TYR A O 1
ATOM 718 N N . ARG A 1 90 ? -16.942 4.006 8.099 1.00 87.69 90 ARG A N 1
ATOM 719 C CA . ARG A 1 90 ? -18.083 4.894 7.778 1.00 87.69 90 ARG A CA 1
ATOM 720 C C . ARG A 1 90 ? -18.000 5.557 6.385 1.00 87.69 90 ARG A C 1
ATOM 722 O O . ARG A 1 90 ? -18.372 6.712 6.220 1.00 87.69 90 ARG A O 1
ATOM 729 N N . GLY A 1 91 ? -17.497 4.825 5.387 1.00 86.31 91 GLY A N 1
ATOM 730 C CA . GLY A 1 91 ? -17.349 5.295 4.001 1.00 86.31 91 GLY A CA 1
ATOM 731 C C . GLY A 1 91 ? -15.999 5.940 3.663 1.00 86.31 91 GLY A C 1
ATOM 732 O O . GLY A 1 91 ? -15.657 6.024 2.486 1.00 86.31 91 GLY A O 1
ATOM 733 N N . TYR A 1 92 ? -15.190 6.308 4.657 1.00 88.44 92 TYR A N 1
ATOM 734 C CA . TYR A 1 92 ? -13.833 6.815 4.449 1.00 88.44 92 TYR A CA 1
ATOM 735 C C . TYR A 1 92 ? -12.844 5.672 4.262 1.00 88.44 92 TYR A C 1
ATOM 737 O O . TYR A 1 92 ? -12.973 4.628 4.904 1.00 88.44 92 TYR A O 1
ATOM 745 N N . ARG A 1 93 ? -11.856 5.878 3.387 1.00 91.00 93 ARG A N 1
ATOM 746 C CA . ARG A 1 93 ? -10.793 4.914 3.090 1.00 91.00 93 ARG A CA 1
ATOM 747 C C . ARG A 1 93 ? -9.469 5.398 3.659 1.00 91.00 93 ARG A C 1
ATOM 749 O O . ARG A 1 93 ? -9.134 6.572 3.528 1.00 91.00 93 ARG A O 1
ATOM 756 N N . TYR A 1 94 ? -8.721 4.473 4.238 1.00 88.44 94 TYR A N 1
ATOM 757 C CA . TYR A 1 94 ? -7.425 4.724 4.846 1.00 88.44 94 TYR A CA 1
ATOM 758 C C . TYR A 1 94 ? -6.416 3.698 4.358 1.00 88.44 94 TYR A C 1
ATOM 760 O O . TYR A 1 94 ? -6.720 2.510 4.218 1.00 88.44 94 TYR A O 1
ATOM 768 N N . ASP A 1 95 ? -5.188 4.160 4.162 1.00 83.88 95 ASP A N 1
ATOM 769 C CA . ASP A 1 95 ? -4.069 3.295 3.811 1.00 83.88 95 ASP A CA 1
ATOM 770 C C . ASP A 1 95 ? -3.571 2.477 5.007 1.00 83.88 95 ASP A C 1
ATOM 772 O O . ASP A 1 95 ? -3.029 1.393 4.813 1.00 83.88 95 ASP A O 1
ATOM 776 N N . TYR A 1 96 ? -3.775 2.970 6.234 1.00 87.00 96 TYR A N 1
ATOM 777 C CA . TYR A 1 96 ? -3.246 2.370 7.458 1.00 87.00 96 TYR A CA 1
ATOM 778 C C . TYR A 1 96 ? -4.333 2.165 8.514 1.00 87.00 96 TYR A C 1
ATOM 780 O O . TYR A 1 96 ? -5.124 3.067 8.798 1.00 87.00 96 TYR A O 1
ATOM 788 N N . LEU A 1 97 ? -4.314 0.998 9.168 1.00 87.94 97 LEU A N 1
ATOM 789 C CA . LEU A 1 97 ? -5.244 0.683 10.257 1.00 87.94 97 LEU A CA 1
ATOM 790 C C . LEU A 1 97 ? -5.147 1.688 11.407 1.00 87.94 97 LEU A C 1
ATOM 792 O O . LEU A 1 97 ? -6.166 2.058 11.971 1.00 87.94 97 LEU A O 1
ATOM 796 N N . ASP A 1 98 ? -3.942 2.144 11.751 1.00 88.69 98 ASP A N 1
ATOM 797 C CA . ASP A 1 98 ? -3.752 3.057 12.882 1.00 88.69 98 ASP A CA 1
ATOM 798 C C . ASP A 1 98 ? -4.395 4.426 12.620 1.00 88.69 98 ASP A C 1
ATOM 800 O O . ASP A 1 98 ? -4.945 5.026 13.539 1.00 88.69 98 ASP A O 1
ATOM 804 N N . GLN A 1 99 ? -4.433 4.875 11.358 1.00 88.69 99 GLN A N 1
ATOM 805 C CA . GLN A 1 99 ? -5.184 6.071 10.963 1.00 88.69 99 GLN A CA 1
ATOM 806 C C . GLN A 1 99 ? -6.694 5.850 11.083 1.00 88.69 99 GLN A C 1
ATOM 808 O O . GLN A 1 99 ? -7.389 6.688 11.655 1.00 88.69 99 GLN A O 1
ATOM 813 N N . ALA A 1 100 ? -7.197 4.712 10.590 1.00 91.06 100 ALA A N 1
ATOM 814 C CA . ALA A 1 100 ? -8.613 4.370 10.697 1.00 91.06 100 ALA A CA 1
ATOM 815 C C . ALA A 1 100 ? -9.060 4.244 12.166 1.00 91.06 100 ALA A C 1
ATOM 817 O O . ALA A 1 100 ? -10.113 4.756 12.531 1.00 91.06 100 ALA A O 1
ATOM 818 N N . LEU A 1 101 ? -8.241 3.622 13.022 1.00 91.50 101 LEU A N 1
ATOM 819 C CA . LEU A 1 101 ? -8.492 3.484 14.459 1.00 91.50 101 LEU A CA 1
ATOM 820 C C . LEU A 1 101 ? -8.438 4.827 15.185 1.00 91.50 101 LEU A C 1
ATOM 822 O O . LEU A 1 101 ? -9.320 5.102 15.991 1.00 91.50 101 LEU A O 1
ATOM 826 N N . ALA A 1 102 ? -7.432 5.661 14.909 1.00 91.12 102 ALA A N 1
ATOM 827 C CA . ALA A 1 102 ? -7.331 6.989 15.509 1.00 91.12 102 ALA A CA 1
ATOM 828 C C . ALA A 1 102 ? -8.553 7.843 15.150 1.00 91.12 102 ALA A C 1
ATOM 830 O O . ALA A 1 102 ? -9.144 8.479 16.022 1.00 91.12 102 ALA A O 1
ATOM 831 N N . TYR A 1 103 ? -8.978 7.797 13.885 1.00 90.06 103 TYR A N 1
ATOM 832 C CA . TYR A 1 103 ? -10.175 8.498 13.441 1.00 90.06 103 TYR A CA 1
ATOM 833 C C . TYR A 1 103 ? -11.449 7.931 14.076 1.00 90.06 103 TYR A C 1
ATOM 835 O O . TYR A 1 103 ? -12.276 8.698 14.561 1.00 90.06 103 TYR A O 1
ATOM 843 N N . ALA A 1 104 ? -11.605 6.606 14.128 1.00 91.25 104 ALA A N 1
ATOM 844 C CA . ALA A 1 104 ? -12.761 5.975 14.756 1.00 91.25 104 ALA A CA 1
ATOM 845 C C . ALA A 1 104 ? -12.841 6.307 16.254 1.00 91.25 104 ALA A C 1
ATOM 847 O O . ALA A 1 104 ? -13.896 6.704 16.738 1.00 91.25 104 ALA A O 1
ATOM 848 N N . ALA A 1 105 ? -11.721 6.238 16.978 1.00 90.19 105 ALA A N 1
ATOM 849 C CA . ALA A 1 105 ? -11.655 6.621 18.385 1.00 90.19 105 ALA A CA 1
ATOM 850 C C . ALA A 1 105 ? -12.029 8.097 18.596 1.00 90.19 105 ALA A C 1
ATOM 852 O O . ALA A 1 105 ? -12.802 8.408 19.501 1.00 90.19 105 ALA A O 1
ATOM 853 N N . GLN A 1 106 ? -11.544 8.993 17.731 1.00 88.94 106 GLN A N 1
ATOM 854 C CA . GLN A 1 106 ? -11.906 10.409 17.764 1.00 88.94 106 GLN A CA 1
ATOM 855 C C . GLN A 1 106 ? -13.401 10.625 17.474 1.00 88.94 106 GLN A C 1
ATOM 857 O O . GLN A 1 106 ? -14.053 11.418 18.154 1.00 88.94 106 GLN A O 1
ATOM 862 N N . ALA A 1 107 ? -13.962 9.917 16.490 1.00 86.44 107 ALA A N 1
ATOM 863 C CA . ALA A 1 107 ? -15.367 10.025 16.100 1.00 86.44 107 ALA A CA 1
ATOM 864 C C . ALA A 1 107 ? -16.327 9.534 17.200 1.00 86.44 107 ALA A C 1
ATOM 866 O O . ALA A 1 107 ? -17.374 10.148 17.415 1.00 86.44 107 ALA A O 1
ATOM 867 N N . GLU A 1 108 ? -15.958 8.469 17.918 1.00 84.12 108 GLU A N 1
ATOM 868 C CA . GLU A 1 108 ? -16.710 7.966 19.075 1.00 84.12 108 GLU A CA 1
ATOM 869 C C . GLU A 1 108 ? -16.591 8.918 20.280 1.00 84.12 108 GLU A C 1
ATOM 871 O O . GLU A 1 108 ? -17.595 9.238 20.912 1.00 84.12 108 GLU A O 1
ATOM 876 N N . ALA A 1 109 ? -15.393 9.453 20.558 1.00 82.75 109 ALA A N 1
ATOM 877 C CA . ALA A 1 109 ? -15.176 10.412 21.648 1.00 82.75 109 ALA A CA 1
ATOM 878 C C . ALA A 1 109 ? -15.915 11.746 21.441 1.00 82.75 109 ALA A C 1
ATOM 880 O O . ALA A 1 109 ? -16.322 12.389 22.406 1.00 82.75 109 ALA A O 1
ATOM 881 N N . THR A 1 110 ? -16.106 12.152 20.183 1.00 81.50 110 THR A N 1
ATOM 882 C CA . THR A 1 110 ? -16.779 13.413 19.825 1.00 81.50 110 THR A CA 1
ATOM 883 C C . THR A 1 110 ? -18.299 13.245 19.683 1.00 81.50 110 THR A C 1
ATOM 885 O O . THR A 1 110 ? -18.996 14.221 19.428 1.00 81.50 110 THR A O 1
ATOM 888 N N . GLY A 1 111 ? -18.842 12.031 19.860 1.00 65.31 111 GLY A N 1
ATOM 889 C CA . GLY A 1 111 ? -20.287 11.794 19.867 1.00 65.31 111 GLY A CA 1
ATOM 890 C C . GLY A 1 111 ? -20.995 12.326 18.613 1.00 65.31 111 GLY A C 1
ATOM 891 O O . GLY A 1 111 ? -21.841 13.206 18.702 1.00 65.31 111 GLY A O 1
ATOM 892 N N . ALA A 1 112 ? -20.666 11.795 17.433 1.00 59.44 112 ALA A N 1
ATOM 893 C CA . ALA A 1 112 ? -21.463 11.972 16.210 1.00 59.44 112 ALA A CA 1
ATOM 894 C C . ALA A 1 112 ? -21.549 13.366 15.528 1.00 59.44 112 ALA A C 1
ATOM 896 O O . ALA A 1 112 ? -22.420 13.524 14.674 1.00 59.44 112 ALA A O 1
ATOM 897 N N . ALA A 1 113 ? -20.671 14.353 15.749 1.00 51.69 113 ALA A N 1
ATOM 898 C CA . ALA A 1 113 ? -20.773 15.621 15.002 1.00 51.69 113 ALA A CA 1
ATOM 899 C C . ALA A 1 113 ? -19.433 16.278 14.630 1.00 51.69 113 ALA A C 1
ATOM 901 O O . ALA A 1 113 ? -18.497 16.296 15.418 1.00 51.69 113 ALA A O 1
ATOM 902 N N . ALA A 1 114 ? -19.435 16.902 13.447 1.00 46.62 114 ALA A N 1
ATOM 903 C CA . ALA A 1 114 ? -18.463 17.852 12.896 1.00 46.62 114 ALA A CA 1
ATOM 904 C C . ALA A 1 114 ? -17.286 17.291 12.063 1.00 46.62 114 ALA A C 1
ATOM 906 O O . ALA A 1 114 ? -16.187 17.041 12.544 1.00 46.62 114 ALA A O 1
ATOM 907 N N . SER A 1 115 ? -17.541 17.280 10.749 1.00 48.94 115 SER A N 1
ATOM 908 C CA . SER A 1 115 ? -16.615 17.700 9.688 1.00 48.94 115 SER A CA 1
ATOM 909 C C . SER A 1 115 ? -15.520 16.727 9.242 1.00 48.94 115 SER A C 1
ATOM 911 O O . SER A 1 115 ? -14.455 16.590 9.837 1.00 48.94 115 SER A O 1
ATOM 913 N N . ALA A 1 116 ? -15.772 16.147 8.068 1.00 54.97 116 ALA A N 1
ATOM 914 C CA . ALA A 1 116 ? -14.750 15.701 7.135 1.00 54.97 116 ALA A CA 1
ATOM 915 C C . ALA A 1 116 ? -13.648 16.769 6.971 1.00 54.97 116 ALA A C 1
ATOM 917 O O . ALA A 1 116 ? -13.969 17.930 6.700 1.00 54.97 116 ALA A O 1
ATOM 918 N N . PRO A 1 117 ? -12.358 16.412 7.067 1.00 48.81 117 PRO A N 1
ATOM 919 C CA . PRO A 1 117 ? -11.302 17.267 6.573 1.00 48.81 117 PRO A CA 1
ATOM 920 C C . PRO A 1 117 ? -11.002 16.932 5.105 1.00 48.81 117 PRO A C 1
ATOM 922 O O . PRO A 1 117 ? -10.519 15.851 4.778 1.00 48.81 117 PRO A O 1
ATOM 925 N N . HIS A 1 118 ? -11.222 17.945 4.263 1.00 43.69 118 HIS A N 1
ATOM 926 C CA . HIS A 1 118 ? -10.525 18.216 3.002 1.00 43.69 118 HIS A CA 1
ATOM 927 C C . HIS A 1 118 ? -11.006 17.506 1.718 1.00 43.69 118 HIS A C 1
ATOM 929 O O . HIS A 1 118 ? -10.257 16.785 1.057 1.00 43.69 118 HIS A O 1
ATOM 935 N N . GLU A 1 119 ? -12.219 17.848 1.265 1.00 42.69 119 GLU A N 1
ATOM 936 C CA . GLU A 1 119 ? -12.426 18.048 -0.177 1.00 42.69 119 GLU A CA 1
ATOM 937 C C . GLU A 1 119 ? -11.430 19.119 -0.650 1.00 42.69 119 GLU A C 1
ATOM 939 O O . GLU A 1 119 ? -11.485 20.275 -0.225 1.00 42.69 119 GLU A O 1
ATOM 944 N N . ARG A 1 120 ? -10.480 18.724 -1.502 1.00 42.19 120 ARG A N 1
ATOM 945 C CA . ARG A 1 120 ? -9.672 19.681 -2.260 1.00 42.19 120 ARG A CA 1
ATOM 946 C C . ARG A 1 120 ? -10.595 20.362 -3.276 1.00 42.19 120 ARG A C 1
ATOM 948 O O . ARG A 1 120 ? -11.157 19.639 -4.099 1.00 42.19 120 ARG A O 1
ATOM 955 N N . PRO A 1 121 ? -10.734 21.698 -3.290 1.00 44.53 121 PRO A N 1
ATOM 956 C CA . PRO A 1 121 ? -11.350 22.367 -4.422 1.00 44.53 121 PRO A CA 1
ATOM 957 C C . PRO A 1 121 ? -10.460 22.161 -5.651 1.00 44.53 121 PRO A C 1
ATOM 959 O O . PRO A 1 121 ? -9.278 22.507 -5.645 1.00 44.53 121 PRO A O 1
ATOM 962 N N . SER A 1 122 ? -11.033 21.563 -6.694 1.00 52.50 122 SER A N 1
ATOM 963 C CA . SER A 1 122 ? -10.483 21.619 -8.043 1.00 52.50 122 SER A CA 1
ATOM 964 C C . SER A 1 122 ? -10.484 23.077 -8.508 1.00 52.50 122 SER A C 1
ATOM 966 O O . SER A 1 122 ? -11.542 23.701 -8.586 1.00 52.50 122 SER A O 1
ATOM 968 N N . GLN A 1 123 ? -9.296 23.605 -8.788 1.00 51.88 123 GLN A N 1
ATOM 969 C CA . GLN A 1 123 ? -9.067 24.750 -9.668 1.00 51.88 123 GLN A CA 1
ATOM 970 C C . GLN A 1 123 ? -8.262 24.240 -10.857 1.00 51.88 123 GLN A C 1
ATOM 972 O O . GLN A 1 123 ? -7.336 23.430 -10.613 1.00 51.88 123 GLN A O 1
#

Foldseek 3Di:
DDKDKDFAQADAPPVVQSWHDQQQWIDRQPDTHRDPVVSVVVSVVLVPDPPDDRDDGDRIGIHDDDQDPVLVVLCVVLVWDDDSCWIDHPRDIDNDSVVVSVVSVVCVVVPHDDDDPDPDDDD

Sequence (123 aa):
MRTTQCTGVPPLVDSALGIWFDGRAYHYQQYRYDRLSDAVAYAAIDGRRASRQPLPLPDSWTEWHAPDAADRARMAAYGIGYEQGMFQYRGYRYDYLDQALAYAAQAEATGAAASAPHERPSQ

Solvent-accessible surface area (backbone atoms only — not comparable to full-atom values): 7529 Å² total; per-residue (Å²): 96,57,68,45,81,42,74,44,84,68,64,57,79,36,70,92,75,53,25,27,54,34,67,67,36,26,32,41,75,96,44,79,27,85,43,64,68,56,42,51,53,47,50,56,56,50,68,71,42,92,84,65,72,88,66,75,80,57,64,58,48,59,38,41,50,77,73,49,77,67,51,46,52,55,27,58,77,70,63,41,46,77,56,96,77,30,31,33,47,97,88,45,78,29,84,41,48,60,58,50,49,53,50,48,53,50,47,61,75,53,65,83,68,85,78,87,88,72,84,76,82,87,125

Radius of gyration: 18.55 Å; Cα contacts (8 Å, |Δi|>4): 158; chains: 1; bounding box: 40×36×48 Å